Protein AF-A0A7X9PFL5-F1 (afdb_monomer_lite)

Secondary structure (DSSP, 8-state):
--HHHHHHHHHHHHHHHHHHHHHHHHH-TT--BTTB-SSTTTSSTT-TTEETTEESS--HHHHH---HHHHHH-HHHHHHHHHHHHHHHHTT---TT--GGGT-

Radius of gyration: 13.79 Å; chains: 1; bounding box: 29×22×40 Å

Foldseek 3Di:
DPPVLLVVLLVLLVVLLVQLVVLCVVQVLQVDDPLARPPNPDLCPPQPQQDPVGGNASQSLSSLDDDPVSCVVCVVSNVSSVVSVVVCVVSQNNPDSDHNVVGD

Structure (mmCIF, N/CA/C/O backbone):
data_AF-A0A7X9PFL5-F1
#
_entry.id   AF-A0A7X9PFL5-F1
#
loop_
_atom_site.group_PDB
_atom_site.id
_atom_site.type_symbol
_atom_site.label_atom_id
_atom_site.label_alt_id
_atom_site.label_comp_id
_atom_site.label_asym_id
_atom_site.label_entity_id
_atom_site.label_seq_id
_atom_site.pdbx_PDB_ins_code
_atom_site.Cartn_x
_atom_site.Cartn_y
_atom_site.Cartn_z
_atom_site.occupancy
_atom_site.B_iso_or_equiv
_atom_site.auth_seq_id
_atom_site.auth_comp_id
_atom_site.auth_asym_id
_atom_site.auth_atom_id
_atom_site.pdbx_PDB_model_num
ATOM 1 N N . MET A 1 1 ? -13.442 -0.431 25.754 1.00 55.38 1 MET A N 1
ATOM 2 C CA . MET A 1 1 ? -12.291 -0.169 24.863 1.00 55.38 1 MET A CA 1
ATOM 3 C C . MET A 1 1 ? -11.960 1.305 24.973 1.00 55.38 1 MET A C 1
ATOM 5 O O . MET A 1 1 ? -12.881 2.102 24.996 1.00 55.38 1 MET A O 1
ATOM 9 N N . ASP A 1 2 ? -10.685 1.643 25.142 1.00 68.62 2 ASP A N 1
ATOM 10 C CA . ASP A 1 2 ? -10.215 3.025 25.291 1.00 68.62 2 ASP A CA 1
ATOM 11 C C . ASP A 1 2 ? -10.243 3.720 23.921 1.00 68.62 2 ASP A C 1
ATOM 13 O O . ASP A 1 2 ? -9.450 3.375 23.039 1.00 68.62 2 ASP A O 1
ATOM 17 N N . GLU A 1 3 ? -11.179 4.654 23.730 1.00 75.44 3 GLU A N 1
ATOM 18 C CA . GLU A 1 3 ? -11.386 5.388 22.471 1.00 75.44 3 GLU A CA 1
ATOM 19 C C . GLU A 1 3 ? -10.103 6.071 21.971 1.00 75.44 3 GLU A C 1
ATOM 21 O O . GLU A 1 3 ? -9.868 6.156 20.762 1.00 75.44 3 GLU A O 1
ATOM 26 N N . SER A 1 4 ? -9.212 6.468 22.887 1.00 78.75 4 SER A N 1
ATOM 27 C CA . SER A 1 4 ? -7.932 7.101 22.559 1.00 78.75 4 SER A CA 1
ATOM 28 C C . SER A 1 4 ? -6.992 6.141 21.827 1.00 78.75 4 SER A C 1
ATOM 30 O O . SER A 1 4 ? -6.284 6.543 20.902 1.00 78.75 4 SER A O 1
ATOM 32 N N . LYS A 1 5 ? -7.003 4.850 22.189 1.00 82.56 5 LYS A N 1
ATOM 33 C CA . LYS A 1 5 ? -6.158 3.824 21.550 1.00 82.56 5 LYS A CA 1
ATOM 34 C C . LYS A 1 5 ? -6.643 3.479 20.145 1.00 82.56 5 LYS A C 1
ATOM 36 O O . LYS A 1 5 ? -5.820 3.317 19.243 1.00 82.56 5 LYS A O 1
ATOM 41 N N . THR A 1 6 ? -7.957 3.379 19.953 1.00 88.19 6 THR A N 1
ATOM 42 C CA . THR A 1 6 ? -8.566 3.138 18.635 1.00 88.19 6 THR A CA 1
ATOM 43 C C . THR A 1 6 ? -8.300 4.314 17.698 1.00 88.19 6 THR A C 1
ATOM 45 O O . THR A 1 6 ? -7.859 4.112 16.565 1.00 88.19 6 THR A O 1
ATOM 48 N N . ARG A 1 7 ? -8.464 5.551 18.186 1.00 91.88 7 ARG A N 1
ATOM 49 C CA . ARG A 1 7 ? -8.159 6.761 17.416 1.00 91.88 7 ARG A CA 1
ATOM 50 C C . ARG A 1 7 ? -6.689 6.828 16.997 1.00 91.88 7 ARG A C 1
ATOM 52 O O . ARG A 1 7 ? -6.415 6.994 15.813 1.00 91.88 7 ARG A O 1
ATOM 59 N N . PHE A 1 8 ? -5.760 6.607 17.928 1.00 93.88 8 PHE A N 1
ATOM 60 C CA . PHE A 1 8 ? -4.326 6.592 17.625 1.00 93.88 8 PHE A CA 1
ATOM 61 C C . PHE A 1 8 ? -3.966 5.567 16.539 1.00 93.88 8 PHE A C 1
ATOM 63 O O . PHE A 1 8 ? -3.261 5.889 15.584 1.00 93.88 8 PHE A O 1
ATOM 70 N N . LYS A 1 9 ? -4.474 4.331 16.645 1.00 94.62 9 LYS A N 1
ATOM 71 C CA . LYS A 1 9 ? -4.244 3.298 15.623 1.00 94.62 9 LYS A CA 1
ATOM 72 C C . LYS A 1 9 ? -4.803 3.704 14.263 1.00 94.62 9 LYS A C 1
ATOM 74 O O . LYS A 1 9 ? -4.162 3.450 13.248 1.00 94.62 9 LYS A O 1
ATOM 79 N N . SER A 1 10 ? -5.983 4.321 14.251 1.00 95.38 10 SER A N 1
ATOM 80 C CA . SER A 1 10 ? -6.647 4.792 13.037 1.00 95.38 10 SER A CA 1
ATOM 81 C C . SER A 1 10 ? -5.824 5.863 12.320 1.00 95.38 10 SER A C 1
ATOM 83 O O . SER A 1 10 ? -5.606 5.753 11.114 1.00 95.38 10 SER A O 1
ATOM 85 N N . GLU A 1 11 ? -5.318 6.846 13.064 1.00 96.12 11 GLU A N 1
ATOM 86 C CA . GLU A 1 11 ? -4.458 7.915 12.544 1.00 96.12 11 GLU A CA 1
ATOM 87 C C . GLU A 1 11 ? -3.107 7.360 12.061 1.00 96.12 11 GLU A C 1
ATOM 89 O O . GLU A 1 11 ? -2.659 7.679 10.960 1.00 96.12 11 GLU A O 1
ATOM 94 N N . LEU A 1 12 ? -2.488 6.457 12.832 1.00 96.31 12 LEU A N 1
ATOM 95 C CA . LEU A 1 12 ? -1.238 5.803 12.441 1.00 96.31 12 LEU A CA 1
ATOM 96 C C . LEU A 1 12 ? -1.403 4.963 11.167 1.00 96.31 12 LEU A C 1
ATOM 98 O O . LEU A 1 12 ? -0.528 4.980 10.304 1.00 96.31 12 LEU A O 1
ATOM 102 N N . TYR A 1 13 ? -2.517 4.242 11.028 1.00 96.31 13 TYR A N 1
ATOM 103 C CA . TYR A 1 13 ? -2.812 3.465 9.825 1.00 96.31 13 TYR A CA 1
ATOM 104 C C . TYR A 1 13 ? -2.876 4.355 8.582 1.00 96.31 13 TYR A C 1
ATOM 106 O O . TYR A 1 13 ? -2.262 4.026 7.566 1.00 96.31 13 TYR A O 1
ATOM 114 N N . ASP A 1 14 ? -3.590 5.482 8.663 1.00 95.94 14 ASP A N 1
ATOM 115 C CA . ASP A 1 14 ? -3.708 6.416 7.540 1.00 95.94 14 ASP A CA 1
ATOM 116 C C . ASP A 1 14 ? -2.351 7.033 7.194 1.00 95.94 14 ASP A C 1
ATOM 118 O O . ASP A 1 14 ? -1.965 7.027 6.025 1.00 95.94 14 ASP A O 1
ATOM 122 N N . ALA A 1 15 ? -1.579 7.453 8.200 1.00 97.00 15 ALA A N 1
ATOM 123 C CA . ALA A 1 15 ? -0.240 8.001 7.998 1.00 97.00 15 ALA A CA 1
ATOM 124 C C . ALA A 1 15 ? 0.706 6.995 7.318 1.00 97.00 15 ALA A C 1
ATOM 126 O O . ALA A 1 15 ? 1.410 7.341 6.365 1.00 97.00 15 ALA A O 1
ATOM 127 N N . LEU A 1 16 ? 0.706 5.730 7.759 1.00 97.00 16 LEU A N 1
ATOM 128 C CA . LEU A 1 16 ? 1.487 4.666 7.121 1.00 97.00 16 LEU A CA 1
ATOM 129 C C . LEU A 1 16 ? 1.038 4.438 5.673 1.00 97.00 16 LEU A C 1
ATOM 131 O O . LEU A 1 16 ? 1.880 4.297 4.785 1.00 97.00 16 LEU A O 1
ATOM 135 N N . TYR A 1 17 ? -0.275 4.427 5.426 1.00 94.81 17 TYR A N 1
ATOM 136 C CA . TYR A 1 17 ? -0.839 4.215 4.096 1.00 94.81 17 TYR A CA 1
ATOM 137 C C . TYR A 1 17 ? -0.445 5.336 3.126 1.00 94.81 17 TYR A C 1
ATOM 139 O O . TYR A 1 17 ? 0.010 5.061 2.016 1.00 94.81 17 TYR A O 1
ATOM 147 N N . GLU A 1 18 ? -0.590 6.595 3.539 1.00 95.25 18 GLU A N 1
ATOM 148 C CA . GLU A 1 18 ? -0.253 7.770 2.728 1.00 95.25 18 GLU A CA 1
ATOM 149 C C . GLU A 1 18 ? 1.252 7.886 2.474 1.00 95.25 18 GLU A C 1
ATOM 151 O O . GLU A 1 18 ? 1.676 8.199 1.355 1.00 95.25 18 GLU A O 1
ATOM 156 N N . THR A 1 19 ? 2.072 7.561 3.476 1.00 96.56 19 THR A N 1
ATOM 157 C CA . THR A 1 19 ? 3.533 7.533 3.323 1.00 96.56 19 THR A CA 1
ATOM 158 C C . THR A 1 19 ? 3.952 6.451 2.328 1.00 96.56 19 THR A C 1
ATOM 160 O O . THR A 1 19 ? 4.730 6.722 1.412 1.00 96.56 19 THR A O 1
ATOM 163 N N . ALA A 1 20 ? 3.397 5.241 2.445 1.00 93.94 20 ALA A N 1
ATOM 164 C CA . ALA A 1 20 ? 3.668 4.151 1.512 1.00 93.94 20 ALA A CA 1
ATOM 165 C C . ALA A 1 20 ? 3.219 4.494 0.082 1.00 93.94 20 ALA A C 1
ATOM 167 O O . ALA A 1 20 ? 3.952 4.252 -0.875 1.00 93.94 20 ALA A O 1
ATOM 168 N N . ASP A 1 21 ? 2.044 5.110 -0.077 1.00 91.19 21 ASP A N 1
ATOM 169 C CA . ASP A 1 21 ? 1.551 5.566 -1.379 1.00 91.19 21 ASP A CA 1
ATOM 170 C C . ASP A 1 21 ? 2.471 6.622 -2.010 1.00 91.19 21 ASP A C 1
ATOM 172 O O . ASP A 1 21 ? 2.767 6.550 -3.203 1.00 91.19 21 ASP A O 1
ATOM 176 N N . SER A 1 22 ? 2.986 7.555 -1.206 1.00 93.69 22 SER A N 1
ATOM 177 C CA . SER A 1 22 ? 3.936 8.579 -1.654 1.00 93.69 22 SER A CA 1
ATOM 178 C C . SER A 1 22 ? 5.275 7.978 -2.087 1.00 93.69 22 SER A C 1
ATOM 180 O O . SER A 1 22 ? 5.808 8.357 -3.131 1.00 93.69 22 SER A O 1
ATOM 182 N N . ILE A 1 23 ? 5.796 6.996 -1.342 1.00 93.50 23 ILE A N 1
ATOM 183 C CA . ILE A 1 23 ? 7.004 6.241 -1.715 1.00 93.50 23 ILE A CA 1
ATOM 184 C C . ILE A 1 23 ? 6.787 5.527 -3.052 1.00 93.50 23 ILE A C 1
ATOM 186 O O . ILE A 1 23 ? 7.590 5.681 -3.972 1.00 93.50 23 ILE A O 1
ATOM 190 N N . LEU A 1 24 ? 5.683 4.790 -3.192 1.00 89.12 24 LEU A N 1
ATOM 191 C CA . LEU A 1 24 ? 5.369 4.065 -4.423 1.00 89.12 24 LEU A CA 1
ATOM 192 C C . LEU A 1 24 ? 5.222 5.004 -5.625 1.00 89.12 24 LEU A C 1
ATOM 194 O O . LEU A 1 24 ? 5.696 4.669 -6.704 1.00 89.12 24 LEU A O 1
ATOM 198 N N . LYS A 1 25 ? 4.613 6.182 -5.452 1.00 88.19 25 LYS A N 1
ATOM 199 C CA . LYS A 1 25 ? 4.518 7.207 -6.505 1.00 88.19 25 LYS A CA 1
ATOM 200 C C . LYS A 1 25 ? 5.878 7.798 -6.878 1.00 88.19 25 LYS A C 1
ATOM 202 O O . LYS A 1 25 ? 6.107 8.066 -8.051 1.00 88.19 25 LYS A O 1
ATOM 207 N N . LYS A 1 26 ? 6.765 8.005 -5.899 1.00 91.38 26 LYS A N 1
ATOM 208 C CA . LYS A 1 26 ? 8.106 8.568 -6.115 1.00 91.38 26 LYS A CA 1
ATOM 209 C C . LYS A 1 26 ? 8.994 7.630 -6.932 1.00 91.38 26 LYS A C 1
ATOM 211 O O . LYS A 1 26 ? 9.645 8.080 -7.867 1.00 91.38 26 LYS A O 1
ATOM 216 N N . TYR A 1 27 ? 9.053 6.355 -6.549 1.00 88.88 27 TYR A N 1
ATOM 217 C CA . TYR A 1 27 ? 9.934 5.377 -7.198 1.00 88.88 27 TYR A CA 1
ATOM 218 C C . TYR A 1 27 ? 9.287 4.691 -8.408 1.00 88.88 27 TYR A C 1
ATOM 220 O O . TYR A 1 27 ? 9.994 4.103 -9.219 1.00 88.88 27 TYR A O 1
ATOM 228 N N . ASP A 1 28 ? 7.955 4.740 -8.511 1.00 85.12 28 ASP A N 1
ATOM 229 C CA . ASP A 1 28 ? 7.138 4.068 -9.526 1.00 85.12 28 ASP A CA 1
ATOM 230 C C . ASP A 1 28 ? 7.578 2.617 -9.841 1.00 85.12 28 ASP A C 1
ATOM 232 O O . ASP A 1 28 ? 7.696 2.220 -11.006 1.00 85.12 28 ASP A O 1
ATOM 236 N N . PRO A 1 29 ? 7.825 1.773 -8.817 1.00 78.25 29 PRO A N 1
ATOM 237 C CA . PRO A 1 29 ? 8.611 0.550 -8.983 1.00 78.25 29 PRO A CA 1
ATOM 238 C C . PRO A 1 29 ? 7.910 -0.509 -9.852 1.00 78.25 29 PRO A C 1
ATOM 240 O O . PRO A 1 29 ? 8.559 -1.381 -10.422 1.00 78.25 29 PRO A O 1
ATOM 243 N N . CYS A 1 30 ? 6.584 -0.417 -10.002 1.00 70.31 30 CYS A N 1
ATOM 244 C CA . CYS A 1 30 ? 5.782 -1.329 -10.823 1.00 70.31 30 CYS A CA 1
ATOM 245 C C . CYS A 1 30 ? 5.071 -0.637 -11.997 1.00 70.31 30 CYS A C 1
ATOM 247 O O . CYS A 1 30 ? 4.164 -1.244 -12.579 1.00 70.31 30 CYS A O 1
ATOM 249 N N . LYS 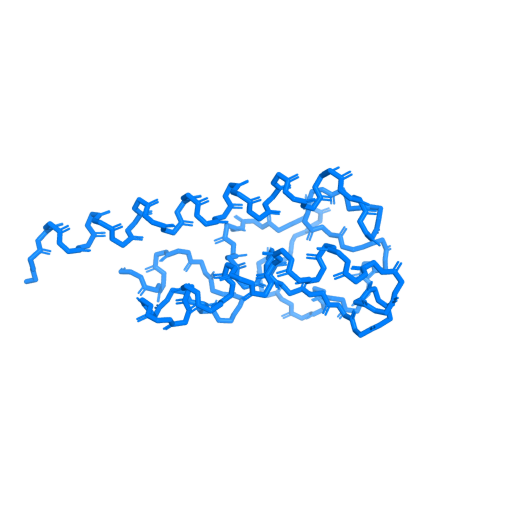A 1 31 ? 5.399 0.628 -12.320 1.00 66.38 31 LYS A N 1
ATOM 250 C CA . LYS A 1 31 ? 4.528 1.495 -13.145 1.00 66.38 31 LYS A CA 1
ATOM 251 C C . LYS A 1 31 ? 3.118 1.574 -12.540 1.00 66.38 31 LYS A C 1
ATOM 253 O O . LYS A 1 31 ? 2.115 1.319 -13.215 1.00 66.38 31 LYS A O 1
ATOM 258 N N . PHE A 1 32 ? 3.065 1.790 -11.225 1.00 56.19 32 PHE A N 1
ATOM 259 C CA . PHE A 1 32 ? 1.881 1.670 -10.379 1.00 56.19 32 PHE A CA 1
ATOM 260 C C . PHE A 1 32 ? 0.840 2.720 -10.785 1.00 56.19 32 PHE A C 1
ATOM 262 O O . PHE A 1 32 ? 0.987 3.910 -10.519 1.00 56.19 32 PHE A O 1
ATOM 269 N N . LYS A 1 33 ? -0.283 2.278 -11.360 1.00 54.75 33 LYS A N 1
ATOM 270 C CA . LYS A 1 33 ? -1.501 3.097 -11.438 1.00 54.75 33 LYS A CA 1
ATOM 271 C C . LYS A 1 33 ? -2.510 2.569 -10.424 1.00 54.75 33 LYS A C 1
ATOM 273 O O . LYS A 1 33 ? -2.886 1.399 -10.471 1.00 54.75 33 LYS A O 1
ATOM 278 N N . SER A 1 34 ? -2.920 3.428 -9.490 1.00 51.31 34 SER A N 1
ATOM 279 C CA . SER A 1 34 ? -4.066 3.212 -8.590 1.00 51.31 34 SER A CA 1
ATOM 280 C C . SER A 1 34 ? -4.061 1.892 -7.799 1.00 51.31 34 SER A C 1
ATOM 282 O O . SER A 1 34 ? -5.093 1.247 -7.648 1.00 51.31 34 SER A O 1
ATOM 284 N N . GLY A 1 35 ? -2.900 1.467 -7.285 1.00 50.62 35 GLY A N 1
ATOM 285 C CA . GLY A 1 35 ? -2.807 0.258 -6.451 1.00 50.62 35 GLY A CA 1
ATOM 286 C C . GLY A 1 35 ? -2.865 -1.069 -7.216 1.00 50.62 35 GLY A C 1
ATOM 287 O O . GLY A 1 35 ? -2.936 -2.119 -6.589 1.00 50.62 35 GLY A O 1
ATOM 288 N N . THR A 1 36 ? -2.791 -1.038 -8.549 1.00 52.66 36 THR A N 1
ATOM 289 C CA . THR A 1 36 ? -2.642 -2.233 -9.391 1.00 52.66 36 THR A CA 1
ATOM 290 C C . THR A 1 36 ? -1.247 -2.293 -10.004 1.00 52.66 36 THR A C 1
ATOM 292 O O . THR A 1 36 ? -0.816 -1.352 -10.673 1.00 52.66 36 THR A O 1
ATOM 295 N N . CYS A 1 37 ? -0.553 -3.414 -9.795 1.00 56.72 37 CYS A N 1
ATOM 296 C CA . CYS A 1 37 ? 0.654 -3.748 -10.547 1.00 56.72 37 CYS A CA 1
ATOM 297 C C . CYS A 1 37 ? 0.294 -3.919 -12.034 1.00 56.72 37 CYS A C 1
ATOM 299 O O . CYS A 1 37 ? -0.788 -4.418 -12.361 1.00 56.72 37 CYS A O 1
ATOM 301 N N . LYS A 1 38 ? 1.182 -3.504 -12.949 1.00 51.03 38 LYS A N 1
ATOM 302 C CA . LYS A 1 38 ? 0.938 -3.563 -14.401 1.00 51.03 38 LYS A CA 1
ATOM 303 C C . LYS A 1 38 ? 0.629 -4.989 -14.885 1.00 51.03 38 LYS A C 1
ATOM 305 O O . LYS A 1 38 ? -0.178 -5.167 -15.796 1.00 51.03 38 LYS A O 1
ATOM 310 N N . THR A 1 39 ? 1.184 -6.005 -14.227 1.00 50.75 39 THR A N 1
ATOM 311 C CA . THR A 1 39 ? 0.722 -7.394 -14.310 1.00 50.75 39 THR A CA 1
ATOM 312 C C . THR A 1 39 ? -0.525 -7.567 -13.440 1.00 50.75 39 THR A C 1
ATOM 314 O O . THR A 1 39 ? -0.474 -8.118 -12.341 1.00 50.75 39 THR A O 1
ATOM 317 N N . ARG A 1 40 ? -1.673 -7.087 -13.947 1.00 48.28 40 ARG A N 1
ATOM 318 C CA . ARG A 1 40 ? -3.007 -7.227 -13.321 1.00 48.28 40 ARG A CA 1
ATOM 319 C C . ARG A 1 40 ? -3.316 -8.653 -12.836 1.00 48.28 40 ARG A C 1
ATOM 321 O O . ARG A 1 40 ? -4.117 -8.798 -11.922 1.00 48.28 40 ARG A O 1
ATOM 328 N N . GLY A 1 41 ? -2.680 -9.660 -13.440 1.00 51.97 41 GLY A N 1
ATOM 329 C CA . GLY A 1 41 ? -2.837 -11.073 -13.109 1.00 51.97 41 GLY A CA 1
ATOM 330 C C . GLY A 1 41 ? -2.358 -11.436 -11.707 1.00 51.97 41 GLY A C 1
ATOM 331 O O . GLY A 1 41 ? -3.146 -11.960 -10.948 1.00 51.97 41 GLY A O 1
ATOM 332 N N . ASN A 1 42 ? -1.130 -11.091 -11.303 1.00 58.31 42 ASN A N 1
ATOM 333 C CA . ASN A 1 42 ? -0.473 -11.869 -10.237 1.00 58.31 42 ASN A CA 1
ATOM 334 C C . ASN A 1 42 ? -0.616 -11.275 -8.822 1.00 58.31 42 ASN A C 1
ATOM 336 O O . ASN A 1 42 ? -0.705 -12.004 -7.840 1.00 58.31 42 ASN A O 1
ATOM 340 N N . CYS A 1 43 ? -0.612 -9.945 -8.672 1.00 70.94 43 CYS A N 1
ATOM 341 C CA . CYS A 1 43 ? -0.534 -9.325 -7.335 1.00 70.94 43 CYS A CA 1
ATOM 342 C C . CYS A 1 43 ? -1.887 -9.250 -6.615 1.00 70.94 43 CYS A C 1
ATOM 344 O O . CYS A 1 43 ? -1.949 -9.336 -5.387 1.00 70.94 43 CYS A O 1
ATOM 346 N N . CYS A 1 44 ? -2.968 -9.066 -7.374 1.00 74.56 44 CYS A N 1
ATOM 347 C CA . CYS A 1 44 ? -4.315 -8.860 -6.845 1.00 74.56 44 CYS A CA 1
ATOM 348 C C . CYS A 1 44 ? -5.262 -10.028 -7.163 1.00 74.56 44 CYS A C 1
ATOM 350 O O . CYS A 1 44 ? -6.447 -9.934 -6.840 1.00 74.56 44 CYS A O 1
ATOM 352 N N . GLU A 1 45 ? -4.759 -11.111 -7.769 1.00 75.44 45 GLU A N 1
ATOM 353 C CA . GLU A 1 45 ? -5.562 -12.287 -8.110 1.00 75.44 45 GLU A CA 1
ATOM 354 C C . GLU A 1 45 ? -6.319 -12.818 -6.893 1.00 75.44 45 GLU A C 1
ATOM 356 O O . GLU A 1 45 ? -5.789 -12.858 -5.772 1.00 75.44 45 GLU A O 1
ATOM 361 N N . GLY A 1 46 ? -7.587 -13.174 -7.110 1.00 80.62 46 GLY A N 1
ATOM 362 C CA . GLY A 1 46 ? -8.473 -13.705 -6.074 1.00 80.62 46 GLY A CA 1
ATOM 363 C C . GLY A 1 46 ? -8.795 -12.737 -4.927 1.00 80.62 46 GLY A C 1
ATOM 364 O O . GLY A 1 46 ? -9.436 -13.135 -3.957 1.00 80.62 46 GLY A O 1
ATOM 365 N N . CYS A 1 47 ? -8.366 -11.469 -4.980 1.00 85.44 47 CYS A N 1
ATOM 366 C CA . CYS A 1 47 ? -8.683 -10.507 -3.929 1.00 85.44 47 CYS A CA 1
ATOM 367 C C . CYS A 1 47 ? -10.150 -10.066 -4.024 1.00 85.44 47 CYS A C 1
ATOM 369 O O . CYS A 1 47 ? -10.549 -9.434 -4.998 1.00 85.44 47 CYS A O 1
ATOM 371 N N . LYS A 1 48 ? -10.935 -10.307 -2.966 1.00 87.88 48 LYS A N 1
ATOM 372 C CA . LYS A 1 48 ? -12.358 -9.916 -2.887 1.00 87.88 48 LYS A CA 1
ATOM 373 C C . LYS A 1 48 ? -12.616 -8.406 -3.007 1.00 87.88 48 LYS A C 1
ATOM 375 O O . LYS A 1 48 ? -13.741 -7.998 -3.264 1.00 87.88 48 LYS A O 1
ATOM 380 N N . TYR A 1 49 ? -11.586 -7.586 -2.794 1.00 88.25 49 TYR A N 1
ATOM 381 C CA . TYR A 1 49 ? -11.651 -6.127 -2.901 1.00 88.25 49 TYR A CA 1
ATOM 382 C C . TYR A 1 49 ? -11.138 -5.594 -4.252 1.00 88.25 49 TYR A C 1
ATOM 384 O O . TYR A 1 49 ? -11.077 -4.380 -4.452 1.00 88.25 49 TYR A O 1
ATOM 392 N N . LEU A 1 50 ? -10.735 -6.469 -5.183 1.00 84.31 50 LEU A N 1
ATOM 393 C CA . LEU A 1 50 ? -10.368 -6.073 -6.541 1.00 84.31 50 LEU A CA 1
ATOM 394 C C . LEU A 1 50 ? -11.630 -5.948 -7.403 1.00 84.31 50 LEU A C 1
ATOM 396 O O . LEU A 1 50 ? -12.333 -6.925 -7.642 1.00 84.31 50 LEU A O 1
ATOM 400 N N . SER A 1 51 ? -11.889 -4.746 -7.914 1.00 83.50 51 SER A N 1
ATOM 401 C CA . SER A 1 51 ? -12.958 -4.474 -8.879 1.00 83.50 51 SER A CA 1
ATOM 402 C C . SER A 1 51 ? -12.398 -4.161 -10.269 1.00 83.50 51 SER A C 1
ATOM 404 O O . SER A 1 51 ? -11.196 -3.945 -10.440 1.00 83.50 51 SER A O 1
ATOM 406 N N . LYS A 1 52 ? -13.288 -4.017 -11.263 1.00 77.69 52 LYS A N 1
ATOM 407 C CA . LYS A 1 52 ? -12.929 -3.535 -12.612 1.00 77.69 52 LYS A CA 1
ATOM 408 C C . LYS A 1 52 ? -12.211 -2.174 -12.615 1.00 77.69 52 LYS A C 1
ATOM 410 O O . LYS A 1 52 ? -11.464 -1.887 -13.545 1.00 77.69 52 LYS A O 1
ATOM 415 N N . ASN A 1 53 ? -12.415 -1.365 -11.571 1.00 75.94 53 ASN A N 1
ATOM 416 C CA . ASN A 1 53 ? -11.838 -0.028 -11.417 1.00 75.94 53 ASN A CA 1
ATOM 417 C C . ASN A 1 53 ? -10.624 -0.000 -10.465 1.00 75.94 53 ASN A C 1
ATOM 419 O O . ASN A 1 53 ? -10.134 1.078 -10.139 1.00 75.94 53 ASN A O 1
ATOM 423 N N . GLY A 1 54 ? -10.132 -1.162 -10.018 1.00 75.69 54 GLY A N 1
ATOM 424 C CA . GLY A 1 54 ? -9.035 -1.279 -9.055 1.00 75.69 54 GLY A CA 1
ATOM 425 C C . GLY A 1 54 ? -9.500 -1.671 -7.650 1.00 75.69 54 GLY A C 1
ATOM 426 O O . GLY A 1 54 ? -10.613 -2.173 -7.464 1.00 75.69 54 GLY A O 1
ATOM 427 N N . CYS A 1 55 ? -8.617 -1.486 -6.667 1.00 82.62 55 CYS A N 1
ATOM 428 C CA . CYS A 1 55 ? -8.876 -1.843 -5.271 1.00 82.62 55 CYS A CA 1
ATOM 429 C C . CYS A 1 55 ? -9.942 -0.923 -4.659 1.00 82.62 55 CYS A C 1
ATOM 431 O O . CYS A 1 55 ? -9.819 0.298 -4.732 1.00 82.62 55 CYS A O 1
ATOM 433 N N . THR A 1 56 ? -10.973 -1.500 -4.042 1.00 87.56 56 THR A N 1
ATOM 434 C CA . THR A 1 56 ? -12.103 -0.751 -3.463 1.00 87.56 56 THR A CA 1
ATOM 435 C C . THR A 1 56 ? -11.901 -0.368 -1.999 1.00 87.56 56 THR A C 1
ATOM 437 O O . THR A 1 56 ? -12.747 0.312 -1.427 1.00 87.56 56 THR A O 1
ATOM 440 N N . VAL A 1 57 ? -10.810 -0.816 -1.375 1.00 89.38 57 VAL A N 1
ATOM 441 C CA . VAL A 1 57 ? -10.489 -0.539 0.032 1.00 89.38 57 VAL A CA 1
ATOM 442 C C . VAL A 1 57 ? -9.062 -0.022 0.177 1.00 89.38 57 VAL A C 1
ATOM 444 O O . VAL A 1 57 ? -8.189 -0.328 -0.641 1.00 89.38 57 VAL A O 1
ATOM 447 N N . LYS A 1 58 ? -8.804 0.719 1.257 1.00 87.25 58 LYS A N 1
ATOM 448 C CA . LYS A 1 58 ? -7.443 1.022 1.707 1.00 87.25 58 LYS A CA 1
ATOM 449 C C . LYS A 1 58 ? -6.900 -0.199 2.451 1.00 87.25 58 LYS A C 1
ATOM 451 O O . LYS A 1 58 ? -7.266 -0.425 3.598 1.00 87.2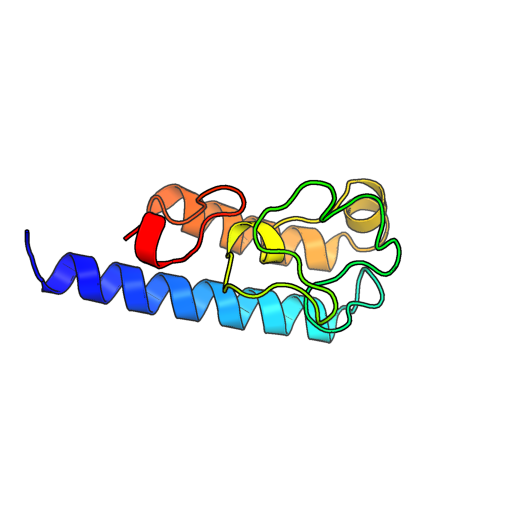5 58 LYS A O 1
ATOM 456 N N . ALA A 1 59 ? -6.065 -0.990 1.782 1.00 90.31 59 ALA A N 1
ATOM 457 C CA . ALA A 1 59 ? -5.361 -2.120 2.385 1.00 90.31 59 ALA A CA 1
ATOM 458 C C . ALA A 1 59 ? -3.868 -1.791 2.524 1.00 90.31 59 ALA A C 1
ATOM 460 O O . ALA A 1 59 ? -3.140 -1.766 1.529 1.00 90.31 59 ALA A O 1
ATOM 461 N N . LEU A 1 60 ? -3.413 -1.531 3.753 1.00 92.56 60 LEU A N 1
ATOM 462 C CA . LEU A 1 60 ? -2.033 -1.141 4.057 1.00 92.56 60 LEU A CA 1
ATOM 463 C C . LEU A 1 60 ? -1.010 -2.193 3.612 1.00 92.56 60 LEU A C 1
ATOM 465 O O . LEU A 1 60 ? -0.034 -1.841 2.953 1.00 92.56 60 LEU A O 1
ATOM 469 N N . SER A 1 61 ? -1.255 -3.480 3.879 1.00 90.50 61 SER A N 1
ATOM 470 C CA . SER A 1 61 ? -0.371 -4.569 3.420 1.00 90.50 61 SER A CA 1
ATOM 471 C C . SER A 1 61 ? -0.104 -4.515 1.919 1.00 90.50 61 SER A C 1
ATOM 473 O O . SER A 1 61 ? 1.031 -4.706 1.497 1.00 90.50 61 SER A O 1
ATOM 475 N N . CYS A 1 62 ? -1.114 -4.193 1.108 1.00 86.56 62 CYS A N 1
ATOM 476 C CA . CYS A 1 62 ? -0.969 -4.106 -0.344 1.00 86.56 62 CYS A CA 1
ATOM 477 C C . CYS A 1 62 ? -0.054 -2.955 -0.797 1.00 86.56 62 CYS A C 1
ATOM 479 O O . CYS A 1 62 ? 0.480 -3.013 -1.899 1.00 86.56 62 CYS A O 1
ATOM 481 N N . LYS A 1 63 ? 0.115 -1.906 0.019 1.00 88.06 63 LYS A N 1
ATOM 482 C CA . LYS A 1 63 ? 1.026 -0.779 -0.253 1.00 88.06 63 LYS A CA 1
ATOM 483 C C . LYS A 1 63 ? 2.438 -1.022 0.269 1.00 88.06 63 LYS A C 1
ATOM 485 O O . LYS A 1 63 ? 3.390 -0.475 -0.272 1.00 88.06 63 LYS A O 1
ATOM 490 N N . LEU A 1 64 ? 2.568 -1.834 1.312 1.00 91.25 64 LEU A N 1
ATOM 491 C CA . LEU A 1 64 ? 3.852 -2.179 1.921 1.00 91.25 64 LEU A CA 1
ATOM 492 C C . LEU A 1 64 ? 4.524 -3.389 1.266 1.00 91.25 64 LEU A C 1
ATOM 494 O O . LEU A 1 64 ? 5.669 -3.699 1.576 1.00 91.25 64 LEU A O 1
ATOM 498 N N . TRP A 1 65 ? 3.817 -4.088 0.380 1.00 87.12 65 TRP A N 1
ATOM 499 C CA . TRP A 1 65 ? 4.301 -5.299 -0.264 1.00 87.12 65 TRP A CA 1
ATOM 500 C C . TRP A 1 65 ? 4.782 -5.038 -1.696 1.00 87.12 65 TRP A C 1
ATOM 502 O O . TRP A 1 65 ? 4.083 -4.431 -2.507 1.00 87.12 65 TRP A O 1
ATOM 512 N N . LEU A 1 66 ? 5.970 -5.555 -2.010 1.00 85.56 66 LEU A N 1
ATOM 513 C CA . LEU A 1 66 ? 6.557 -5.602 -3.348 1.00 85.56 66 LEU A CA 1
ATOM 514 C C . LEU A 1 66 ? 6.937 -7.053 -3.658 1.00 85.56 66 LEU A C 1
ATOM 516 O O . LEU A 1 66 ? 7.411 -7.758 -2.768 1.00 85.56 66 LEU A O 1
ATOM 520 N N . CYS A 1 67 ? 6.771 -7.494 -4.907 1.00 81.38 67 CYS A N 1
ATOM 521 C CA . CYS A 1 67 ? 7.254 -8.809 -5.329 1.00 81.38 67 CYS A CA 1
ATOM 522 C C . CYS A 1 67 ? 8.786 -8.837 -5.438 1.00 81.38 67 CYS A C 1
ATOM 524 O O . CYS A 1 67 ? 9.419 -7.800 -5.645 1.00 81.38 67 CYS A O 1
ATOM 526 N N . ASP A 1 68 ? 9.380 -10.026 -5.339 1.00 84.44 68 ASP A N 1
ATOM 527 C CA . ASP A 1 68 ? 10.837 -10.199 -5.270 1.00 84.44 68 ASP A CA 1
ATOM 528 C C . ASP A 1 68 ? 11.584 -9.591 -6.459 1.00 84.44 68 ASP A C 1
ATOM 530 O O . ASP A 1 68 ? 12.630 -8.968 -6.285 1.00 84.44 68 ASP A O 1
ATOM 534 N N . ASP A 1 69 ? 11.033 -9.707 -7.668 1.00 83.12 69 ASP A N 1
ATOM 535 C CA . ASP A 1 69 ? 11.618 -9.091 -8.862 1.00 83.12 69 ASP A CA 1
ATOM 536 C C . ASP A 1 69 ? 11.710 -7.570 -8.726 1.00 83.12 69 ASP A C 1
ATOM 538 O O . ASP A 1 69 ? 12.757 -6.982 -8.992 1.00 83.12 69 ASP A O 1
ATOM 542 N N . VAL A 1 70 ? 10.642 -6.941 -8.231 1.00 84.44 70 VAL A N 1
ATOM 543 C CA . VAL A 1 70 ? 10.587 -5.491 -8.029 1.00 84.44 70 VAL A CA 1
ATOM 544 C C . VAL A 1 70 ? 11.484 -5.061 -6.874 1.00 84.44 70 VAL A C 1
ATOM 546 O O . VAL A 1 70 ? 12.159 -4.038 -6.971 1.00 84.44 70 VAL A O 1
ATOM 549 N N . ARG A 1 71 ? 11.541 -5.848 -5.794 1.00 89.69 71 ARG A N 1
ATOM 550 C CA . ARG A 1 71 ? 12.458 -5.599 -4.672 1.00 89.69 71 ARG A CA 1
ATOM 551 C C 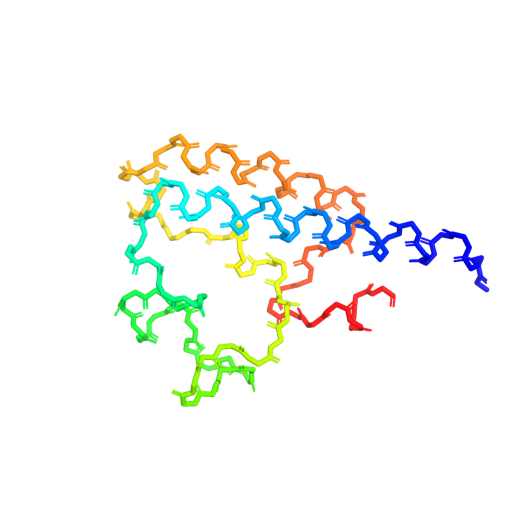. ARG A 1 71 ? 13.915 -5.621 -5.134 1.00 89.69 71 ARG A C 1
ATOM 553 O O . ARG A 1 71 ? 14.690 -4.771 -4.709 1.00 89.69 71 ARG A O 1
ATOM 560 N N . ARG A 1 72 ? 14.274 -6.540 -6.038 1.00 88.94 72 ARG A N 1
ATOM 561 C CA . ARG A 1 72 ? 15.614 -6.611 -6.641 1.00 88.94 72 ARG A CA 1
ATOM 562 C C . ARG A 1 72 ? 15.901 -5.443 -7.584 1.00 88.94 72 ARG A C 1
ATOM 564 O O . ARG A 1 72 ? 17.012 -4.926 -7.566 1.00 88.94 72 ARG A O 1
ATOM 571 N N . SER A 1 73 ? 14.926 -5.012 -8.385 1.00 87.25 73 SER A N 1
ATOM 572 C CA . SER A 1 73 ? 15.114 -3.899 -9.328 1.00 87.25 73 SER A CA 1
ATOM 573 C C . SER A 1 73 ? 15.013 -2.510 -8.691 1.00 87.25 73 SER A C 1
ATOM 575 O O . SER A 1 73 ? 15.490 -1.541 -9.271 1.00 87.25 73 SER A O 1
ATOM 577 N N . CYS A 1 74 ? 14.367 -2.387 -7.529 1.00 89.88 74 CYS A N 1
ATOM 578 C CA . CYS A 1 74 ? 14.175 -1.126 -6.812 1.00 89.88 74 CYS A CA 1
ATOM 579 C C . CYS A 1 74 ? 14.446 -1.295 -5.301 1.00 89.88 74 CYS A C 1
ATOM 581 O O . CYS A 1 74 ? 13.528 -1.180 -4.478 1.00 89.88 74 CYS A O 1
ATOM 583 N N . PRO A 1 75 ? 15.706 -1.572 -4.913 1.00 93.81 75 PRO A N 1
ATOM 584 C CA . PRO A 1 75 ? 16.061 -1.882 -3.528 1.00 93.81 75 PRO A CA 1
ATOM 585 C C . PRO A 1 75 ? 15.823 -0.707 -2.570 1.00 93.81 75 PRO A C 1
ATOM 587 O O . PRO A 1 75 ? 15.440 -0.921 -1.423 1.00 93.81 75 PRO A O 1
ATOM 590 N N . GLU A 1 76 ? 15.974 0.538 -3.033 1.00 95.06 76 GLU A N 1
ATOM 591 C CA . GLU A 1 76 ? 15.713 1.732 -2.215 1.00 95.06 76 GLU A CA 1
ATOM 592 C C . GLU A 1 76 ? 14.231 1.877 -1.849 1.00 95.06 76 GLU A C 1
ATOM 594 O O . GLU A 1 76 ? 13.892 2.211 -0.712 1.00 95.06 76 GLU A O 1
ATOM 599 N N . CYS A 1 77 ? 13.328 1.585 -2.793 1.00 92.94 77 CYS A N 1
ATOM 600 C CA . CYS A 1 77 ? 11.894 1.572 -2.520 1.00 92.94 77 CYS A CA 1
ATOM 601 C C . CYS A 1 77 ? 11.538 0.446 -1.546 1.00 92.94 77 CYS A C 1
ATOM 603 O O . CYS A 1 77 ? 10.794 0.678 -0.593 1.00 92.94 77 CYS A O 1
ATOM 605 N N . ALA A 1 78 ? 12.112 -0.746 -1.744 1.00 93.56 78 ALA A N 1
ATOM 606 C CA . ALA A 1 78 ? 11.918 -1.876 -0.844 1.00 93.56 78 ALA A CA 1
ATOM 607 C C . ALA A 1 78 ? 12.356 -1.543 0.591 1.00 93.56 78 ALA A C 1
ATOM 609 O O . ALA A 1 78 ? 11.560 -1.701 1.511 1.00 93.56 78 ALA A O 1
ATOM 610 N N . ALA A 1 79 ? 13.555 -0.986 0.777 1.00 96.00 79 ALA A N 1
ATOM 611 C CA . ALA A 1 79 ? 14.061 -0.593 2.093 1.00 96.00 79 ALA A CA 1
ATOM 612 C C . ALA A 1 79 ? 13.176 0.468 2.781 1.00 96.00 79 ALA A C 1
ATOM 614 O O . ALA A 1 79 ? 12.920 0.399 3.990 1.00 96.00 79 ALA A O 1
ATOM 615 N N . ALA A 1 80 ? 12.661 1.434 2.013 1.00 95.69 80 ALA A N 1
ATOM 616 C CA . ALA A 1 80 ? 11.752 2.450 2.535 1.00 95.69 80 ALA A CA 1
ATOM 617 C C . ALA A 1 80 ? 10.414 1.841 3.000 1.00 95.69 80 ALA A C 1
ATOM 619 O O . ALA A 1 80 ? 9.920 2.182 4.076 1.00 95.69 80 ALA A O 1
ATOM 620 N N . LEU A 1 81 ? 9.844 0.907 2.231 1.00 94.94 81 LEU A N 1
ATOM 621 C CA . LEU A 1 81 ? 8.601 0.220 2.597 1.00 94.94 81 LEU A CA 1
ATOM 622 C C . LEU A 1 81 ? 8.790 -0.782 3.744 1.00 94.94 81 LEU A C 1
ATOM 624 O O . LEU A 1 81 ? 7.908 -0.888 4.594 1.00 94.94 81 LEU A O 1
ATOM 628 N N . ASP A 1 82 ? 9.932 -1.466 3.828 1.00 94.88 82 ASP A N 1
ATOM 629 C CA . ASP A 1 82 ? 10.246 -2.409 4.912 1.00 94.88 82 ASP A CA 1
ATOM 630 C C . ASP A 1 82 ? 10.288 -1.715 6.280 1.00 94.88 82 ASP A C 1
ATOM 632 O O . ASP A 1 82 ? 9.839 -2.266 7.293 1.00 94.88 82 ASP A O 1
ATOM 636 N N . SER A 1 83 ? 10.760 -0.466 6.306 1.00 95.56 83 SER A N 1
ATOM 637 C CA . SER A 1 83 ? 10.746 0.362 7.516 1.00 95.56 83 SER A CA 1
ATOM 638 C C . SER A 1 83 ? 9.313 0.612 8.000 1.00 95.56 83 SER A C 1
ATOM 64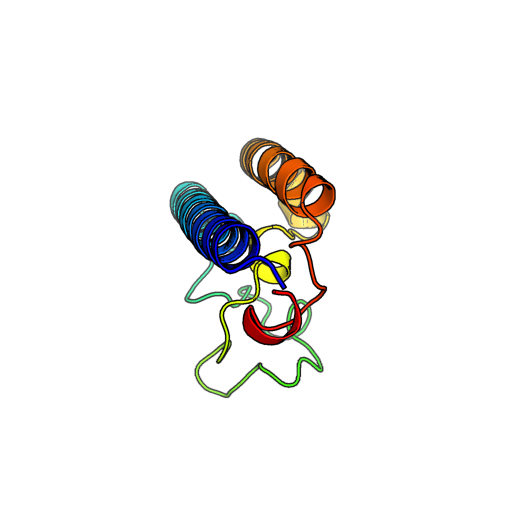0 O O . SER A 1 83 ? 9.006 0.443 9.182 1.00 95.56 83 SER A O 1
ATOM 642 N N . LEU A 1 84 ? 8.397 0.933 7.079 1.00 96.56 84 LEU A N 1
ATOM 643 C CA . LEU A 1 84 ? 6.974 1.104 7.388 1.00 96.56 84 LEU A CA 1
ATOM 644 C C . LEU A 1 84 ? 6.295 -0.224 7.753 1.00 96.56 84 LEU A C 1
ATOM 646 O O . LEU A 1 84 ? 5.451 -0.261 8.649 1.00 96.56 84 LEU A O 1
ATOM 650 N N . CYS A 1 85 ? 6.685 -1.322 7.100 1.00 94.69 85 CYS A N 1
ATOM 651 C CA . CYS A 1 85 ? 6.224 -2.674 7.409 1.00 94.69 85 CYS A CA 1
ATOM 652 C C . CYS A 1 85 ? 6.532 -3.037 8.863 1.00 94.69 85 CYS A C 1
ATOM 654 O O . CYS A 1 85 ? 5.625 -3.424 9.601 1.00 94.69 85 CYS A O 1
ATOM 656 N N . SER A 1 86 ? 7.761 -2.785 9.312 1.00 95.06 86 SER A N 1
ATOM 657 C CA . SER A 1 86 ? 8.189 -3.021 10.695 1.00 95.06 86 SER A CA 1
ATOM 658 C C . SER A 1 86 ? 7.341 -2.239 11.708 1.00 95.06 86 SER A C 1
ATOM 660 O O . SER A 1 86 ? 6.901 -2.791 12.719 1.00 95.06 86 SER A O 1
ATOM 662 N N . VAL A 1 87 ? 7.030 -0.969 11.416 1.00 95.88 87 VAL A N 1
ATOM 663 C CA . VAL A 1 87 ? 6.126 -0.162 12.253 1.00 95.88 87 VAL A CA 1
ATOM 664 C C . VAL A 1 87 ? 4.714 -0.750 12.250 1.00 95.88 87 VAL A C 1
ATOM 666 O O . VAL A 1 87 ? 4.130 -0.951 13.313 1.00 95.88 87 VAL A O 1
ATOM 669 N N . SER A 1 88 ? 4.170 -1.084 11.080 1.00 95.50 88 SER A N 1
ATOM 670 C CA . SER A 1 88 ? 2.821 -1.647 10.976 1.00 95.50 88 SER A CA 1
ATOM 671 C C . SER A 1 88 ? 2.673 -2.957 11.760 1.00 95.50 88 SER A C 1
ATOM 673 O O . SER A 1 88 ? 1.662 -3.153 12.430 1.00 95.50 88 SER A O 1
ATOM 675 N N . GLN A 1 89 ? 3.690 -3.824 11.754 1.00 93.62 89 GLN A N 1
ATOM 676 C CA . GLN A 1 89 ? 3.690 -5.075 12.511 1.00 93.62 89 GLN A CA 1
ATOM 677 C C . GLN A 1 89 ? 3.742 -4.815 14.018 1.00 93.62 89 GLN A C 1
ATOM 679 O O . GLN A 1 89 ? 2.939 -5.376 14.759 1.00 93.62 89 GLN A O 1
ATOM 684 N N . LYS A 1 90 ? 4.603 -3.892 14.469 1.00 95.88 90 LYS A N 1
ATOM 685 C CA . LYS A 1 90 ? 4.720 -3.508 15.886 1.00 95.88 90 LYS A CA 1
ATOM 686 C C . LYS A 1 90 ? 3.386 -3.063 16.497 1.00 95.88 90 LYS A C 1
ATOM 688 O O . LYS A 1 90 ? 3.126 -3.337 17.665 1.00 95.88 90 LYS A O 1
ATOM 693 N N . PHE A 1 91 ? 2.542 -2.387 15.719 1.00 94.88 91 PHE A N 1
ATOM 694 C CA . PHE A 1 91 ? 1.236 -1.895 16.172 1.00 94.88 91 PHE A CA 1
ATOM 695 C C . PHE A 1 91 ? 0.050 -2.795 15.772 1.00 94.88 91 PHE A C 1
ATOM 697 O O . PHE A 1 91 ? -1.098 -2.427 16.031 1.00 94.88 91 PHE A O 1
ATOM 704 N N . ASN A 1 92 ? 0.309 -3.983 15.205 1.00 93.94 92 ASN A N 1
ATOM 705 C CA . ASN A 1 92 ? -0.696 -4.928 14.695 1.00 93.94 92 ASN A CA 1
ATOM 706 C C . ASN A 1 92 ? -1.630 -4.327 13.624 1.00 93.94 92 ASN A C 1
ATOM 708 O O . ASN A 1 92 ? -2.836 -4.548 13.642 1.00 93.94 92 ASN A O 1
ATOM 712 N N . LEU A 1 93 ? -1.071 -3.558 12.687 1.00 94.94 93 LEU A N 1
ATOM 713 C CA . LEU A 1 93 ? -1.797 -2.851 11.623 1.00 94.94 93 LEU A CA 1
ATOM 714 C C . LEU A 1 93 ? -1.646 -3.487 10.227 1.00 94.94 93 LEU A C 1
ATOM 716 O O . LEU A 1 93 ? -2.258 -3.016 9.272 1.00 94.94 93 LEU A O 1
ATOM 720 N N . TYR A 1 94 ? -0.828 -4.534 10.075 1.00 89.12 94 TYR A N 1
ATOM 721 C CA . TYR A 1 94 ? -0.448 -5.063 8.756 1.00 89.12 94 TYR A CA 1
ATOM 722 C C . TYR A 1 94 ? -1.571 -5.813 8.010 1.00 89.12 94 TYR A C 1
ATOM 724 O O . TYR A 1 94 ? -1.478 -5.924 6.796 1.00 89.12 94 TYR A O 1
ATOM 732 N N . GLY A 1 95 ? -2.616 -6.308 8.695 1.00 88.38 95 GLY A N 1
ATOM 733 C CA . GLY 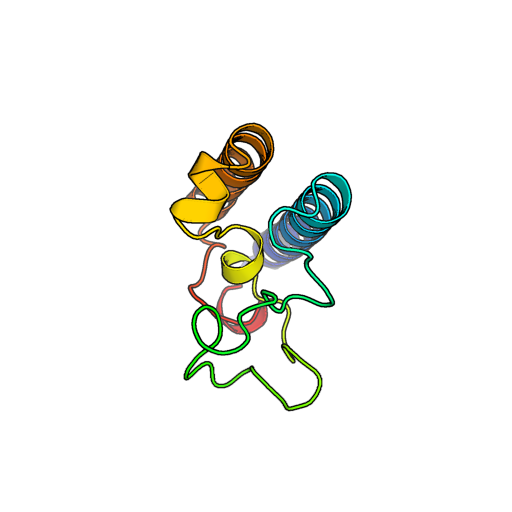A 1 95 ? -3.751 -7.103 8.169 1.00 88.38 95 GLY A CA 1
ATOM 734 C C . GLY A 1 95 ? -3.725 -7.457 6.670 1.00 88.38 95 GLY A C 1
ATOM 735 O O . GLY A 1 95 ? -4.013 -6.614 5.812 1.00 88.38 95 GLY A O 1
ATOM 736 N N . PHE A 1 96 ? -3.375 -8.705 6.334 1.00 88.44 96 PHE A N 1
ATOM 737 C CA . PHE A 1 96 ? -3.128 -9.134 4.950 1.00 88.44 96 PHE A CA 1
ATOM 738 C C . PHE A 1 96 ? -4.369 -8.985 4.061 1.00 88.44 96 PHE A C 1
ATOM 740 O O . PHE A 1 96 ? -5.363 -9.685 4.243 1.00 88.44 96 PHE A O 1
ATOM 747 N N . ARG A 1 97 ? -4.302 -8.078 3.078 1.00 85.62 97 ARG A N 1
ATOM 748 C CA . ARG A 1 97 ? -5.416 -7.728 2.179 1.00 85.62 97 ARG A CA 1
ATOM 749 C C . ARG A 1 97 ? -6.706 -7.349 2.927 1.00 85.62 97 ARG A C 1
ATOM 751 O O . ARG A 1 97 ? -7.793 -7.521 2.382 1.00 85.62 97 ARG A O 1
ATOM 758 N N . MET A 1 98 ? -6.606 -6.850 4.159 1.00 89.88 98 MET A N 1
ATOM 759 C CA . MET A 1 98 ? -7.753 -6.438 4.975 1.00 89.88 98 MET A CA 1
ATOM 760 C C . MET A 1 98 ? -8.031 -4.942 4.808 1.00 89.88 98 MET A C 1
ATOM 762 O O . MET A 1 98 ? -7.116 -4.157 4.547 1.00 89.88 98 MET A O 1
ATOM 766 N N . ARG A 1 99 ? -9.301 -4.546 4.963 1.00 92.00 99 ARG A N 1
ATOM 767 C CA . ARG A 1 99 ? -9.669 -3.128 5.076 1.00 92.00 99 ARG A CA 1
ATOM 768 C C . ARG A 1 99 ? -9.309 -2.631 6.479 1.00 92.00 99 ARG A C 1
ATOM 770 O O . ARG A 1 99 ? -9.224 -3.431 7.409 1.00 92.00 99 ARG A O 1
ATOM 777 N N . LYS A 1 100 ? -9.128 -1.324 6.633 1.00 92.31 100 LYS A N 1
ATOM 778 C CA . LYS A 1 100 ? -8.783 -0.684 7.910 1.00 92.31 100 LYS A CA 1
ATOM 779 C C . LYS A 1 100 ? -9.731 -1.075 9.051 1.00 92.31 100 LYS A C 1
ATOM 781 O O . LYS A 1 100 ? -9.273 -1.403 10.139 1.00 92.31 100 LYS A O 1
ATOM 786 N N . GLU A 1 101 ? -11.030 -1.088 8.774 1.00 91.88 101 GLU A N 1
ATOM 787 C CA . GLU A 1 101 ? -12.093 -1.367 9.747 1.00 91.88 101 GLU A CA 1
ATOM 788 C C . GLU A 1 101 ? -12.106 -2.828 10.223 1.00 91.88 101 GLU A C 1
ATOM 790 O O . GLU A 1 101 ? -12.661 -3.118 11.272 1.00 91.88 101 GLU A O 1
ATOM 795 N N . ASP A 1 102 ? -11.485 -3.750 9.476 1.00 91.12 102 ASP A N 1
ATOM 796 C CA . ASP A 1 102 ? -11.357 -5.151 9.900 1.00 91.12 102 ASP A CA 1
ATOM 797 C C . ASP A 1 102 ? -10.142 -5.349 10.846 1.00 91.12 102 ASP A C 1
ATOM 799 O O . ASP A 1 102 ? -9.940 -6.448 11.361 1.00 91.12 102 ASP A O 1
ATOM 803 N N . ILE A 1 103 ? -9.290 -4.327 11.031 1.00 89.94 103 ILE A N 1
ATOM 804 C CA . ILE A 1 103 ? -8.018 -4.399 11.780 1.00 89.94 103 ILE A CA 1
ATOM 805 C C . ILE A 1 103 ? -8.077 -3.627 13.110 1.00 89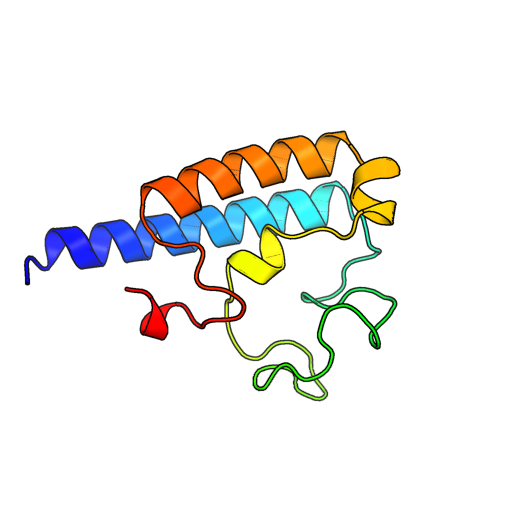.94 103 ILE A C 1
ATOM 807 O O . ILE A 1 103 ? -7.420 -4.025 14.077 1.00 89.94 103 ILE A O 1
ATOM 811 N N . ILE A 1 104 ? -8.789 -2.496 13.142 1.00 89.12 104 ILE A N 1
ATOM 812 C CA . ILE A 1 104 ? -8.759 -1.498 14.228 1.00 89.12 104 ILE A CA 1
ATOM 813 C C . ILE A 1 104 ? -10.037 -1.529 15.055 1.00 89.12 104 ILE A C 1
ATOM 815 O O . ILE A 1 104 ? -11.122 -1.566 14.441 1.00 89.12 104 ILE A O 1
#

Sequence (104 aa):
MDESKTRFKSELYDALYETADSILKKYDPCKFKSGTCKTRGNCCEGCKYLSKNGCTVKALSCKLWLCDDVRRSCPECAAALDSLCSVSQKFNLYGFRMRKEDII

pLDDT: mean 84.63, std 13.23, range [48.28, 97.0]